Protein AF-A0A7Y5XQJ8-F1 (afdb_monomer_lite)

Structure (mmCIF, N/CA/C/O backbone):
data_AF-A0A7Y5XQJ8-F1
#
_entry.id   AF-A0A7Y5XQJ8-F1
#
loop_
_atom_site.group_PDB
_atom_site.id
_atom_site.type_symbol
_atom_site.label_atom_id
_atom_site.label_alt_id
_atom_site.label_comp_id
_atom_site.label_asym_id
_atom_site.label_entity_id
_atom_site.label_seq_id
_atom_site.pdbx_PDB_ins_code
_atom_site.Cartn_x
_atom_site.Cartn_y
_atom_site.Cartn_z
_atom_site.occupancy
_atom_site.B_iso_or_equiv
_atom_site.auth_seq_id
_atom_site.auth_comp_id
_atom_site.auth_asym_id
_atom_site.auth_atom_id
_atom_site.pdbx_PDB_model_num
ATOM 1 N N . LEU A 1 1 ? 20.869 4.161 -17.177 1.00 37.19 1 LEU A N 1
ATOM 2 C CA . LEU A 1 1 ? 19.963 5.040 -16.411 1.0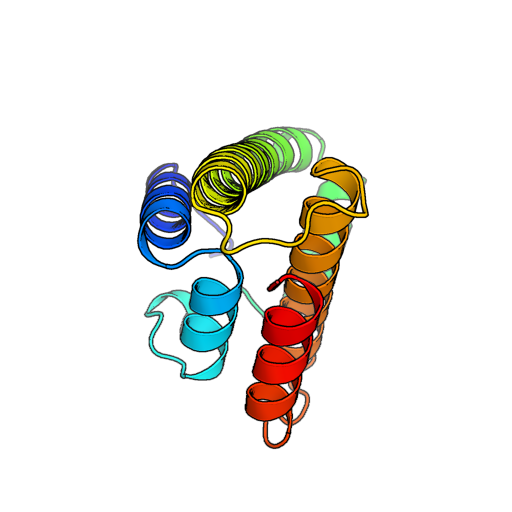0 37.19 1 LEU A CA 1
ATOM 3 C C . LEU A 1 1 ? 19.122 4.132 -15.519 1.00 37.19 1 LEU A C 1
ATOM 5 O O . LEU A 1 1 ? 18.233 3.470 -16.027 1.00 37.19 1 LEU A O 1
ATOM 9 N N . PHE A 1 2 ? 19.506 3.968 -14.255 1.00 37.91 2 PHE A N 1
ATOM 10 C CA . PHE A 1 2 ? 18.848 3.067 -13.306 1.00 37.91 2 PHE A CA 1
ATOM 11 C C . PHE A 1 2 ? 18.773 3.807 -11.970 1.00 37.91 2 PHE A C 1
ATOM 13 O O . PHE A 1 2 ? 19.791 3.949 -11.301 1.00 37.91 2 PHE A O 1
ATOM 20 N N . LEU A 1 3 ? 17.584 4.336 -11.668 1.00 41.69 3 LEU A N 1
ATOM 21 C CA . LEU A 1 3 ? 17.169 4.938 -10.399 1.00 41.69 3 LEU A CA 1
ATOM 22 C C . LEU A 1 3 ? 18.124 5.989 -9.807 1.00 41.69 3 LEU A C 1
ATOM 24 O O . LEU A 1 3 ? 18.903 5.712 -8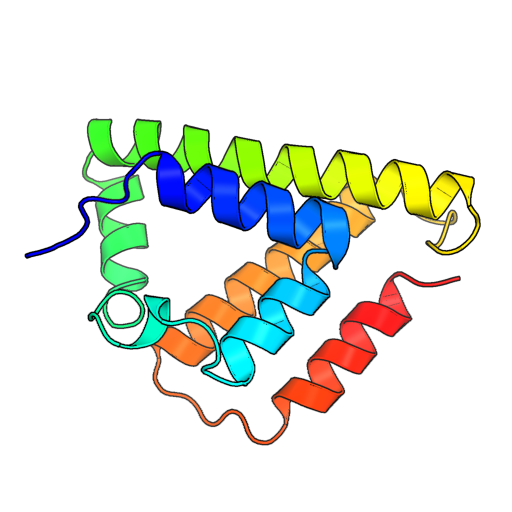.898 1.00 41.69 3 LEU A O 1
ATOM 28 N N . ALA A 1 4 ? 17.940 7.240 -10.226 1.00 38.81 4 ALA A N 1
ATOM 29 C CA . ALA A 1 4 ? 17.851 8.292 -9.223 1.00 38.81 4 ALA A CA 1
ATOM 30 C C . ALA A 1 4 ? 16.415 8.232 -8.678 1.00 38.81 4 ALA A C 1
ATOM 32 O O . ALA A 1 4 ? 15.547 8.933 -9.178 1.00 38.81 4 ALA A O 1
ATOM 33 N N . VAL A 1 5 ? 16.147 7.322 -7.730 1.00 49.50 5 VAL A N 1
ATOM 34 C CA . VAL A 1 5 ? 15.005 7.521 -6.823 1.00 49.50 5 VAL A CA 1
ATOM 35 C C . VAL A 1 5 ? 15.398 8.739 -6.010 1.00 49.50 5 VAL A C 1
ATOM 37 O O . VAL A 1 5 ? 16.322 8.663 -5.197 1.00 49.50 5 VAL A O 1
ATOM 40 N N . THR A 1 6 ? 14.798 9.877 -6.313 1.00 50.00 6 THR A N 1
ATOM 41 C CA . THR A 1 6 ? 15.008 11.102 -5.549 1.00 50.00 6 THR A CA 1
ATOM 42 C C . THR A 1 6 ? 14.186 11.022 -4.260 1.00 50.00 6 THR A C 1
ATOM 44 O O . THR A 1 6 ? 13.228 10.253 -4.163 1.00 50.00 6 THR A O 1
ATOM 47 N N . GLU A 1 7 ? 14.564 11.785 -3.231 1.00 50.09 7 GLU A N 1
ATOM 48 C CA . GLU A 1 7 ? 13.748 11.912 -2.010 1.00 50.09 7 GLU A CA 1
ATOM 49 C C . GLU A 1 7 ? 12.305 12.361 -2.338 1.00 50.09 7 GLU A C 1
ATOM 51 O O . GLU A 1 7 ? 11.365 11.929 -1.667 1.00 50.09 7 GLU A O 1
ATOM 56 N N . ASP A 1 8 ? 12.119 13.082 -3.453 1.00 50.03 8 ASP A N 1
ATOM 57 C CA . ASP A 1 8 ? 10.820 13.514 -3.986 1.00 50.03 8 ASP A CA 1
ATOM 58 C C . ASP A 1 8 ? 9.831 12.358 -4.230 1.00 50.03 8 ASP A C 1
ATOM 60 O O . ASP A 1 8 ? 8.636 12.506 -3.951 1.00 50.03 8 ASP A O 1
ATOM 64 N N . ASP A 1 9 ? 10.303 11.186 -4.678 1.00 66.19 9 ASP A N 1
ATOM 65 C CA . ASP A 1 9 ? 9.437 10.024 -4.930 1.00 66.19 9 ASP A CA 1
ATOM 66 C C . ASP A 1 9 ? 8.867 9.447 -3.627 1.00 66.19 9 ASP A C 1
ATOM 68 O O . ASP A 1 9 ? 7.791 8.848 -3.617 1.00 66.19 9 ASP A O 1
ATOM 72 N N . ALA A 1 10 ? 9.613 9.532 -2.521 1.00 65.81 10 ALA A N 1
ATOM 73 C CA . ALA A 1 10 ? 9.173 8.999 -1.232 1.00 65.81 10 ALA A CA 1
ATOM 74 C C . ALA A 1 10 ? 8.141 9.928 -0.591 1.00 65.81 10 ALA A C 1
ATOM 76 O O . ALA A 1 10 ? 7.099 9.469 -0.124 1.00 65.81 10 ALA A O 1
ATOM 77 N N . GLU A 1 11 ? 8.388 11.236 -0.628 1.00 70.38 11 GLU A N 1
ATOM 78 C CA . GLU A 1 11 ? 7.434 12.223 -0.130 1.00 70.38 11 GLU A CA 1
ATOM 79 C C . GLU A 1 11 ? 6.123 12.215 -0.919 1.00 70.38 11 GLU A C 1
ATOM 81 O O . GLU A 1 11 ? 5.047 12.363 -0.336 1.00 70.38 11 GLU A O 1
ATOM 86 N N . HIS A 1 12 ? 6.190 12.029 -2.242 1.00 73.50 12 HIS A N 1
ATOM 87 C CA . HIS A 1 12 ? 4.994 11.898 -3.066 1.00 73.50 12 HIS A CA 1
ATOM 88 C C . HIS A 1 12 ? 4.155 10.689 -2.638 1.00 73.50 12 HIS A C 1
ATOM 90 O O . HIS A 1 12 ? 2.973 10.854 -2.338 1.00 73.50 12 HIS A O 1
ATOM 96 N N . MET A 1 13 ? 4.770 9.511 -2.498 1.00 71.00 13 MET A N 1
ATOM 97 C CA . MET A 1 13 ? 4.074 8.316 -2.010 1.00 71.00 13 MET A CA 1
ATOM 98 C C . MET A 1 13 ? 3.464 8.509 -0.622 1.00 71.00 13 MET A C 1
ATOM 100 O O . MET A 1 13 ? 2.315 8.133 -0.409 1.00 71.00 13 MET A O 1
ATOM 104 N N . VAL A 1 14 ? 4.186 9.133 0.312 1.00 80.06 14 VAL A N 1
ATOM 105 C CA . VAL A 1 14 ? 3.658 9.437 1.652 1.00 80.06 14 VAL A CA 1
ATOM 106 C C . VAL A 1 14 ? 2.413 10.323 1.566 1.00 80.06 14 VAL A C 1
ATOM 108 O O . VAL A 1 14 ? 1.419 10.044 2.238 1.00 80.06 14 VAL A O 1
ATOM 111 N N . ARG A 1 15 ? 2.415 11.352 0.706 1.00 82.25 15 ARG A N 1
ATOM 112 C CA . ARG A 1 15 ? 1.239 12.213 0.484 1.00 82.25 15 ARG A CA 1
ATOM 113 C C . ARG A 1 15 ? 0.052 11.432 -0.084 1.00 82.25 15 ARG A C 1
ATOM 115 O O . ARG A 1 15 ? -1.064 11.598 0.410 1.00 82.25 15 ARG A O 1
ATOM 122 N N . VAL A 1 16 ? 0.284 10.569 -1.074 1.00 80.44 16 VAL A N 1
ATOM 123 C CA . VAL A 1 16 ? -0.773 9.731 -1.668 1.00 80.44 16 VAL A CA 1
ATOM 124 C C . VAL A 1 16 ? -1.338 8.759 -0.629 1.00 80.44 16 VAL A C 1
ATOM 126 O O . VAL A 1 16 ? -2.556 8.671 -0.469 1.00 80.44 16 VAL A O 1
ATOM 129 N N . ILE A 1 17 ? -0.480 8.101 0.155 1.00 85.31 17 ILE A N 1
ATOM 130 C CA . ILE A 1 17 ? -0.903 7.209 1.243 1.00 85.31 17 ILE A CA 1
ATOM 131 C C . ILE A 1 17 ? -1.706 7.980 2.286 1.00 85.31 17 ILE A C 1
ATOM 133 O O . ILE A 1 17 ? -2.761 7.510 2.697 1.00 85.31 17 ILE A O 1
ATOM 137 N N . ALA A 1 18 ? -1.270 9.169 2.697 1.00 85.38 18 ALA A N 1
ATOM 138 C CA . ALA A 1 18 ? -2.000 9.963 3.679 1.00 85.38 18 ALA A CA 1
ATOM 139 C C . ALA A 1 18 ? -3.422 10.312 3.199 1.00 85.38 18 ALA A C 1
ATOM 141 O O . ALA A 1 18 ? -4.374 10.212 3.986 1.00 85.38 18 ALA A O 1
ATOM 142 N N . ALA A 1 19 ? -3.568 10.662 1.916 1.00 84.56 19 ALA A N 1
ATOM 143 C CA . ALA A 1 19 ? -4.834 11.049 1.299 1.00 84.56 19 ALA A CA 1
ATOM 144 C C . ALA A 1 19 ? -5.757 9.850 1.004 1.00 84.56 19 ALA A C 1
ATOM 146 O O . ALA A 1 19 ? -6.889 9.805 1.492 1.00 84.56 19 ALA A O 1
ATOM 147 N N . GLY A 1 20 ? -5.275 8.873 0.231 1.00 82.44 20 GLY A N 1
ATOM 148 C CA . GLY A 1 20 ? -6.068 7.756 -0.297 1.00 82.44 20 GLY A CA 1
ATOM 149 C C . GLY A 1 20 ? -5.830 6.417 0.403 1.00 82.44 20 GLY A C 1
ATOM 150 O O . GLY A 1 20 ? -6.719 5.569 0.450 1.00 82.44 20 GLY A O 1
ATOM 151 N N . GLY A 1 21 ? -4.677 6.240 1.042 1.00 89.44 21 GLY A N 1
ATOM 152 C CA . GLY A 1 21 ? -4.248 4.970 1.627 1.00 89.44 21 GLY A CA 1
ATOM 153 C C . GLY A 1 21 ? -3.567 4.048 0.626 1.00 89.44 21 GLY A C 1
ATOM 154 O O . GLY A 1 21 ? -3.589 4.273 -0.580 1.00 89.44 21 GLY A O 1
ATOM 155 N N . LEU A 1 22 ? -2.956 2.984 1.145 1.00 89.56 22 LEU A N 1
ATOM 156 C CA . LEU A 1 22 ? -2.128 2.088 0.340 1.00 89.56 22 LEU A CA 1
ATOM 157 C C . LEU A 1 22 ? -2.935 1.308 -0.719 1.00 89.56 22 LEU A C 1
ATOM 159 O O . LEU A 1 22 ? -2.400 0.986 -1.772 1.00 89.56 22 LEU A O 1
ATOM 163 N N . VAL A 1 23 ? -4.237 1.073 -0.503 1.00 92.69 23 VAL A N 1
ATOM 164 C CA . VAL A 1 23 ? -5.118 0.503 -1.542 1.00 92.69 23 VAL A CA 1
ATOM 165 C C . VAL A 1 23 ? -5.330 1.469 -2.708 1.00 92.69 23 VAL A C 1
ATOM 167 O O . VAL A 1 23 ? -5.338 1.029 -3.853 1.00 92.69 23 VAL A O 1
ATOM 170 N N . GLN A 1 24 ? -5.437 2.776 -2.455 1.00 89.38 24 GLN A N 1
ATOM 171 C CA . GLN A 1 24 ? -5.539 3.754 -3.541 1.00 89.38 24 GLN A CA 1
ATOM 172 C C . GLN A 1 24 ? -4.252 3.792 -4.368 1.00 89.38 24 GLN A C 1
ATOM 174 O O . GLN A 1 24 ? -4.332 3.737 -5.586 1.00 89.38 24 GLN A O 1
ATOM 179 N N . VAL A 1 25 ? -3.082 3.760 -3.716 1.00 85.62 25 VAL A N 1
ATOM 180 C CA . VAL A 1 25 ? -1.783 3.631 -4.409 1.00 85.62 25 VAL A CA 1
ATOM 181 C C . VAL A 1 25 ? -1.785 2.414 -5.338 1.00 85.62 25 VAL A C 1
ATOM 183 O O . VAL A 1 25 ? -1.387 2.504 -6.493 1.00 85.62 25 VAL A O 1
ATOM 186 N N . MET A 1 26 ? -2.289 1.271 -4.865 1.00 88.94 26 MET A N 1
ATOM 187 C CA . MET A 1 26 ? -2.412 0.065 -5.686 1.00 88.94 26 MET A CA 1
ATOM 188 C C . MET A 1 26 ? -3.331 0.255 -6.909 1.00 88.94 26 MET A C 1
ATOM 190 O O . MET A 1 26 ? -3.014 -0.251 -7.984 1.00 88.94 26 MET A O 1
ATOM 194 N N . ARG A 1 27 ? -4.442 0.994 -6.781 1.00 90.50 27 ARG A N 1
ATOM 195 C CA . ARG A 1 27 ? -5.333 1.322 -7.914 1.00 90.50 27 ARG A CA 1
ATOM 196 C C . ARG A 1 27 ? -4.684 2.298 -8.898 1.00 90.50 27 ARG A C 1
ATOM 198 O O . ARG A 1 27 ? -4.816 2.138 -10.112 1.00 90.50 27 ARG A O 1
ATOM 205 N N . ASP A 1 28 ? -3.946 3.278 -8.391 1.00 83.81 28 ASP A N 1
ATOM 206 C CA . ASP A 1 28 ? -3.231 4.257 -9.214 1.00 83.81 28 ASP A CA 1
ATOM 207 C C . ASP A 1 28 ? -2.140 3.569 -10.053 1.00 83.81 28 ASP A C 1
ATOM 209 O O . ASP A 1 28 ? -2.030 3.832 -11.253 1.00 83.81 28 ASP A O 1
ATOM 213 N N . LEU A 1 29 ? -1.438 2.593 -9.461 1.00 80.19 29 LEU A N 1
ATOM 214 C CA . LEU A 1 29 ? -0.518 1.699 -10.171 1.00 80.19 29 LEU A CA 1
ATOM 215 C C . LEU A 1 29 ? -1.237 0.883 -11.258 1.00 80.19 29 LEU A C 1
ATOM 217 O O . LEU A 1 29 ? -0.807 0.879 -12.405 1.00 80.19 29 LEU A O 1
ATOM 221 N N . LEU A 1 30 ? -2.363 0.230 -10.940 1.00 84.06 30 LEU A N 1
ATOM 222 C CA . LEU A 1 30 ? -3.112 -0.577 -11.919 1.00 84.06 30 LEU A CA 1
ATOM 223 C C . LEU A 1 30 ? -3.632 0.219 -13.117 1.00 84.06 30 LEU A C 1
ATOM 225 O O . LEU A 1 30 ? -3.707 -0.308 -14.228 1.00 84.06 30 LEU A O 1
ATOM 229 N N . SER A 1 31 ? -4.041 1.463 -12.884 1.00 81.62 31 SER A N 1
ATOM 230 C CA . SER A 1 31 ? -4.627 2.320 -13.915 1.00 81.62 31 SER A CA 1
ATOM 231 C C . SER A 1 31 ? -3.587 2.947 -14.850 1.00 81.62 31 SER A C 1
ATOM 233 O O . SER A 1 31 ? -3.969 3.589 -15.829 1.00 81.62 31 SER A O 1
ATOM 235 N N . GLY A 1 32 ? -2.286 2.763 -14.582 1.00 66.56 32 GLY A N 1
ATOM 236 C CA . GLY A 1 32 ? -1.201 3.382 -15.347 1.00 66.56 32 GLY A CA 1
ATOM 237 C C . GLY A 1 32 ? -1.201 4.913 -15.262 1.00 66.56 32 GLY A C 1
ATOM 238 O O . GLY A 1 32 ? -0.621 5.582 -16.120 1.00 66.56 32 GLY A O 1
ATOM 239 N N . ASN A 1 33 ? -1.888 5.471 -14.257 1.00 56.09 33 ASN A N 1
ATOM 240 C CA . ASN A 1 33 ? -2.017 6.911 -14.031 1.00 56.09 33 ASN A CA 1
ATOM 241 C C . ASN A 1 33 ? -0.779 7.513 -13.353 1.00 56.09 33 ASN A C 1
ATOM 243 O O . ASN A 1 33 ? -0.640 8.735 -13.311 1.00 56.09 33 ASN A O 1
ATOM 247 N N . GLU A 1 34 ? 0.146 6.685 -12.867 1.00 51.12 34 GLU A N 1
ATOM 248 C CA . GLU A 1 34 ? 1.466 7.151 -12.467 1.00 51.12 34 GLU A CA 1
ATOM 249 C C . GLU A 1 34 ? 2.385 7.313 -13.690 1.00 51.12 34 GLU A C 1
ATOM 251 O O . GLU A 1 34 ? 2.748 6.347 -14.366 1.00 51.12 34 GLU A O 1
ATOM 256 N N . GLU A 1 35 ? 2.864 8.541 -13.927 1.00 45.44 35 GLU A N 1
ATOM 257 C CA . GLU A 1 35 ? 3.986 8.820 -14.842 1.00 45.44 35 GLU A CA 1
ATOM 258 C C . GLU A 1 35 ? 5.238 7.971 -14.518 1.00 45.44 35 GLU A C 1
ATOM 260 O O . GLU A 1 35 ? 6.065 7.724 -15.401 1.00 45.44 35 GLU A O 1
ATOM 265 N N . THR A 1 36 ? 5.329 7.439 -13.292 1.00 47.66 36 THR A N 1
ATOM 266 C CA . THR A 1 36 ? 6.337 6.490 -12.802 1.00 47.66 36 THR A CA 1
ATOM 267 C C . THR A 1 36 ? 6.442 5.214 -13.653 1.00 47.66 36 THR A C 1
ATOM 269 O O . THR A 1 36 ? 7.540 4.682 -13.832 1.00 47.66 36 THR A O 1
ATOM 272 N N . GLU A 1 37 ? 5.347 4.710 -14.240 1.00 46.78 37 GLU A N 1
ATOM 273 C CA . GLU A 1 37 ? 5.350 3.423 -14.959 1.00 46.78 37 GLU A CA 1
ATOM 274 C C . GLU A 1 37 ? 6.056 3.443 -16.325 1.00 46.78 37 GLU A C 1
ATOM 276 O O . GLU A 1 37 ? 6.442 2.387 -16.833 1.00 46.78 37 GLU A O 1
ATOM 281 N N . LYS A 1 38 ? 6.327 4.610 -16.923 1.00 45.41 38 LYS A N 1
ATOM 282 C CA . LYS A 1 38 ? 6.923 4.654 -18.275 1.00 45.41 38 LYS A CA 1
ATOM 283 C C . LYS A 1 38 ? 8.445 4.487 -18.327 1.00 45.41 38 LYS A C 1
ATOM 285 O O . LYS A 1 38 ? 8.986 4.337 -19.421 1.00 45.41 38 LYS A O 1
ATOM 290 N N . ALA A 1 39 ? 9.155 4.445 -17.198 1.00 42.12 39 ALA A N 1
ATOM 291 C CA . ALA A 1 39 ? 10.621 4.403 -17.192 1.00 42.12 39 ALA A CA 1
ATOM 292 C C . ALA A 1 39 ? 11.201 3.176 -16.462 1.00 42.12 39 ALA A C 1
ATOM 294 O O . ALA A 1 39 ? 11.877 3.302 -15.449 1.00 42.12 39 ALA A O 1
ATOM 295 N N . GLY A 1 40 ? 10.980 1.966 -16.985 1.00 47.94 40 GLY A N 1
ATOM 296 C CA . GLY A 1 40 ? 11.877 0.815 -16.761 1.00 47.94 40 GLY A CA 1
ATOM 297 C C . GLY A 1 40 ? 12.029 0.263 -15.331 1.00 47.94 40 GLY A C 1
ATOM 298 O O . GLY A 1 40 ? 12.838 -0.640 -15.140 1.00 47.94 40 GLY A O 1
ATOM 299 N N . TRP A 1 41 ? 11.278 0.757 -14.341 1.00 53.62 41 TRP A N 1
ATOM 300 C CA . TRP A 1 41 ? 11.444 0.408 -12.922 1.00 53.62 41 TRP A CA 1
ATOM 301 C C . TRP A 1 41 ? 10.822 -0.953 -12.551 1.00 53.62 41 TRP A C 1
ATOM 303 O O . TRP A 1 41 ? 11.449 -1.750 -11.846 1.00 53.62 41 TRP A O 1
ATOM 313 N N . LEU A 1 42 ? 9.641 -1.263 -13.103 1.00 50.72 42 LEU A N 1
ATOM 314 C CA . LEU A 1 42 ? 8.920 -2.529 -12.903 1.00 50.72 42 LEU A CA 1
ATOM 315 C C . LEU A 1 42 ? 9.686 -3.735 -13.457 1.00 50.72 42 LEU A C 1
ATOM 317 O O . LEU A 1 42 ? 9.777 -4.758 -12.787 1.00 50.72 42 LEU A O 1
ATOM 321 N N . GLY A 1 43 ? 10.357 -3.590 -14.605 1.00 49.56 43 GLY A N 1
ATOM 322 C CA . GLY A 1 43 ? 11.183 -4.645 -15.215 1.00 49.56 43 GLY A CA 1
ATOM 323 C C . GLY A 1 43 ? 12.376 -5.107 -14.366 1.00 49.56 43 GLY A C 1
ATOM 324 O O . GLY A 1 43 ? 13.093 -6.031 -14.742 1.00 49.56 43 GLY A O 1
ATOM 325 N N . THR A 1 44 ? 12.594 -4.497 -13.203 1.00 61.44 44 THR A N 1
ATOM 326 C CA . THR A 1 44 ? 13.749 -4.750 -12.350 1.00 61.44 44 THR A CA 1
ATOM 327 C C . THR A 1 44 ? 13.393 -4.821 -10.868 1.00 61.44 44 THR A C 1
ATOM 329 O O . THR A 1 44 ? 14.258 -4.629 -10.028 1.00 61.44 44 THR A O 1
ATOM 332 N N . GLN A 1 45 ? 12.166 -5.190 -10.490 1.00 62.81 45 GLN A N 1
ATOM 333 C CA . GLN A 1 45 ? 11.884 -5.562 -9.089 1.00 62.81 45 GLN A CA 1
ATOM 334 C C . GLN A 1 45 ? 12.777 -6.724 -8.609 1.00 62.81 45 GLN A C 1
ATOM 336 O O . GLN A 1 45 ? 13.255 -6.730 -7.477 1.00 62.81 45 GLN A O 1
ATOM 341 N N . LEU A 1 46 ? 13.121 -7.661 -9.501 1.00 66.12 46 LEU A N 1
ATOM 342 C CA . LEU A 1 46 ? 14.127 -8.698 -9.228 1.00 66.12 46 LEU A CA 1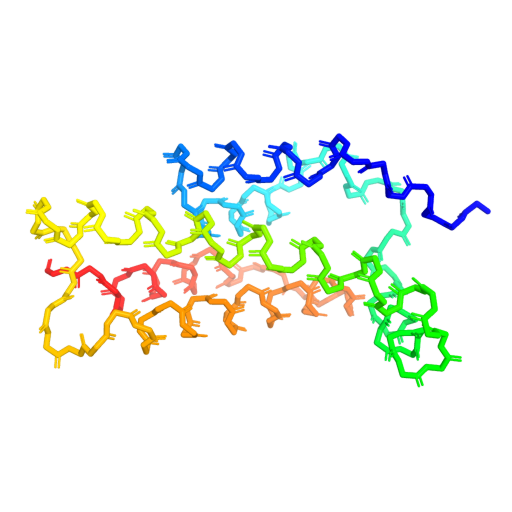
ATOM 343 C C . LEU A 1 46 ? 15.539 -8.125 -9.046 1.00 66.12 46 LEU A C 1
ATOM 345 O O . LEU A 1 46 ? 16.322 -8.647 -8.256 1.00 66.12 46 LEU A O 1
ATOM 349 N N . GLU A 1 47 ? 15.864 -7.043 -9.750 1.00 73.94 47 GLU A N 1
ATOM 350 C CA . GLU A 1 47 ? 17.130 -6.326 -9.597 1.00 73.94 47 GLU A CA 1
ATOM 351 C C . GLU A 1 47 ? 17.148 -5.506 -8.305 1.00 73.94 47 GLU A C 1
ATOM 353 O O . GLU A 1 47 ? 18.166 -5.485 -7.630 1.00 73.94 47 GLU A O 1
ATOM 358 N N . VAL A 1 48 ? 16.030 -4.898 -7.899 1.00 74.88 48 VAL A N 1
ATOM 359 C CA . VAL A 1 48 ? 15.874 -4.266 -6.582 1.00 74.88 48 VAL A CA 1
ATOM 360 C C . VAL A 1 48 ? 16.063 -5.320 -5.496 1.00 74.88 48 VAL A C 1
ATOM 362 O O . VAL A 1 48 ? 16.922 -5.154 -4.638 1.00 74.88 48 VAL A O 1
ATOM 365 N N . ALA A 1 49 ? 15.369 -6.459 -5.576 1.00 76.00 49 ALA A N 1
ATOM 366 C CA . ALA A 1 49 ? 15.534 -7.568 -4.635 1.00 76.00 49 ALA A CA 1
ATOM 367 C C . ALA A 1 49 ? 16.962 -8.149 -4.637 1.00 76.00 49 ALA A C 1
ATOM 369 O O . ALA A 1 49 ? 17.457 -8.628 -3.611 1.00 76.00 49 ALA A O 1
ATOM 370 N N . ARG A 1 50 ? 17.654 -8.120 -5.783 1.00 81.81 50 ARG A N 1
ATOM 371 C CA . ARG A 1 50 ? 19.080 -8.450 -5.872 1.00 81.81 50 ARG A CA 1
ATOM 372 C C . ARG A 1 50 ? 19.914 -7.406 -5.134 1.00 81.81 50 ARG A C 1
ATOM 374 O O . ARG A 1 50 ? 20.625 -7.777 -4.210 1.00 81.81 50 ARG A O 1
ATOM 381 N N . ARG A 1 51 ? 19.787 -6.124 -5.478 1.00 81.62 51 ARG A N 1
ATOM 382 C CA . ARG A 1 51 ? 20.569 -5.018 -4.909 1.00 81.62 51 ARG A CA 1
ATOM 383 C C . ARG A 1 51 ? 20.333 -4.828 -3.419 1.00 81.62 51 ARG A C 1
ATOM 385 O O . ARG A 1 51 ? 21.301 -4.639 -2.705 1.00 81.62 51 ARG A O 1
ATOM 392 N N . VAL A 1 52 ? 19.111 -4.989 -2.918 1.00 82.50 52 VAL A N 1
ATOM 393 C CA . VAL A 1 52 ? 18.842 -4.997 -1.468 1.00 82.50 52 VAL A CA 1
ATOM 394 C C . VAL A 1 52 ? 19.690 -6.058 -0.751 1.00 82.50 52 VAL A C 1
ATOM 396 O O . VAL A 1 52 ? 20.123 -5.835 0.374 1.00 82.50 52 VAL A O 1
ATOM 399 N N . ARG A 1 53 ? 19.982 -7.197 -1.395 1.00 86.00 53 ARG A N 1
ATOM 400 C CA . ARG A 1 53 ? 20.837 -8.253 -0.824 1.00 86.00 53 ARG A CA 1
ATOM 401 C C . ARG A 1 53 ? 22.328 -8.069 -1.109 1.00 86.00 53 ARG A C 1
ATOM 403 O O . ARG A 1 53 ? 23.142 -8.569 -0.340 1.00 86.00 53 ARG A O 1
ATOM 410 N N . THR A 1 54 ? 22.694 -7.428 -2.218 1.00 88.06 54 THR A N 1
ATOM 411 C CA . THR A 1 54 ? 24.081 -7.403 -2.722 1.00 88.06 54 THR A CA 1
ATOM 412 C C . THR A 1 54 ? 24.759 -6.032 -2.666 1.00 88.06 54 THR A C 1
ATOM 414 O O . THR A 1 54 ? 25.960 -5.950 -2.896 1.00 88.06 54 THR A O 1
ATOM 417 N N . ASP A 1 55 ? 24.020 -4.961 -2.391 1.00 86.19 55 ASP A N 1
ATOM 418 C CA . ASP A 1 55 ? 24.468 -3.565 -2.390 1.00 86.19 55 ASP A CA 1
ATOM 419 C C . ASP A 1 55 ? 23.962 -2.885 -1.106 1.00 86.19 55 ASP A C 1
ATOM 421 O O . ASP A 1 55 ? 22.796 -2.507 -0.988 1.00 86.19 55 ASP A O 1
ATOM 425 N N . ARG A 1 56 ? 24.851 -2.767 -0.111 1.00 89.12 56 ARG A N 1
ATOM 426 C CA . ARG A 1 56 ? 24.511 -2.256 1.228 1.00 89.12 56 ARG A CA 1
ATOM 427 C C . ARG A 1 56 ? 24.021 -0.810 1.204 1.00 89.12 56 ARG A C 1
ATOM 429 O O . ARG A 1 56 ? 23.066 -0.483 1.896 1.00 89.12 56 ARG A O 1
ATOM 436 N N . GLU A 1 57 ? 24.647 0.039 0.397 1.00 83.44 57 GLU A N 1
ATOM 437 C CA . GLU A 1 57 ? 24.284 1.455 0.303 1.00 83.44 57 GLU A CA 1
ATOM 438 C C . GLU A 1 57 ? 22.893 1.617 -0.329 1.00 83.44 57 GLU A C 1
ATOM 440 O O . GLU A 1 57 ? 22.074 2.432 0.101 1.00 83.44 57 GLU A O 1
ATOM 445 N N . PHE A 1 58 ? 22.587 0.788 -1.332 1.00 81.25 58 PHE A N 1
ATOM 446 C CA . PHE A 1 58 ? 21.242 0.703 -1.887 1.00 81.25 58 PHE A CA 1
ATOM 447 C C . PHE A 1 58 ? 20.231 0.170 -0.869 1.00 81.25 58 PHE A C 1
ATOM 449 O O . PHE A 1 58 ? 19.143 0.731 -0.762 1.00 81.25 58 PHE A O 1
ATOM 456 N N . ALA A 1 59 ? 20.583 -0.867 -0.106 1.00 80.19 59 ALA A N 1
ATOM 457 C CA . ALA A 1 59 ? 19.719 -1.429 0.926 1.00 80.19 59 ALA A CA 1
ATOM 458 C C . ALA A 1 59 ? 19.363 -0.401 2.014 1.00 80.19 59 ALA A C 1
ATOM 460 O O . ALA A 1 59 ? 18.201 -0.306 2.396 1.00 80.19 59 ALA A O 1
ATOM 461 N N . GLU A 1 60 ? 20.324 0.411 2.463 1.00 83.00 60 GLU A N 1
ATOM 462 C CA . GLU A 1 60 ? 20.101 1.474 3.454 1.00 83.00 60 GLU A CA 1
ATOM 463 C C . GLU A 1 60 ? 19.124 2.545 2.935 1.00 83.00 60 GLU A C 1
ATOM 465 O O . GLU A 1 60 ? 18.151 2.888 3.613 1.00 83.00 60 GLU A O 1
ATOM 470 N N . ARG A 1 61 ? 19.309 3.025 1.696 1.00 78.69 61 ARG A N 1
ATOM 471 C CA . ARG A 1 61 ? 18.357 3.962 1.067 1.00 78.69 61 ARG A CA 1
ATOM 472 C C . ARG A 1 61 ? 16.971 3.348 0.882 1.00 78.69 61 ARG A C 1
ATOM 474 O O . ARG A 1 61 ? 15.961 4.005 1.131 1.00 78.69 61 ARG A O 1
ATOM 481 N N . TRP A 1 62 ? 16.922 2.090 0.448 1.00 79.12 62 TRP A N 1
ATOM 482 C CA . TRP A 1 62 ? 15.675 1.356 0.248 1.00 79.12 62 TRP A CA 1
ATOM 483 C C . TRP A 1 62 ? 14.914 1.152 1.563 1.00 79.12 62 TRP A C 1
ATOM 485 O O . TRP A 1 62 ? 13.692 1.310 1.602 1.00 79.12 62 TRP A O 1
ATOM 495 N N . ALA A 1 63 ? 15.630 0.867 2.653 1.00 81.62 63 ALA A N 1
ATOM 496 C CA . ALA A 1 63 ? 15.061 0.749 3.988 1.00 81.62 63 ALA A CA 1
ATOM 497 C C . ALA A 1 63 ? 14.453 2.076 4.462 1.00 81.62 63 ALA A C 1
ATOM 499 O O . ALA A 1 63 ? 13.304 2.076 4.894 1.00 81.62 63 ALA A O 1
ATOM 500 N N . LYS A 1 64 ? 15.154 3.211 4.291 1.00 80.00 64 LYS A N 1
ATOM 501 C CA . LYS A 1 64 ? 14.630 4.550 4.638 1.00 80.00 64 LYS A CA 1
ATOM 502 C C . LYS A 1 64 ? 13.309 4.853 3.914 1.00 80.00 64 LYS A C 1
ATOM 504 O O . LYS A 1 64 ? 12.358 5.326 4.529 1.00 80.00 64 LYS A O 1
ATOM 509 N N . ARG A 1 65 ? 13.222 4.538 2.616 1.00 77.12 65 ARG A N 1
ATOM 510 C CA . ARG A 1 65 ? 11.984 4.689 1.828 1.00 77.12 65 ARG A CA 1
ATOM 511 C C . ARG A 1 65 ? 10.866 3.774 2.329 1.00 77.12 65 ARG A C 1
ATOM 513 O O . ARG A 1 65 ? 9.739 4.227 2.505 1.00 77.12 65 ARG A O 1
ATOM 520 N N . SER A 1 66 ? 11.177 2.495 2.535 1.00 78.69 66 SER A N 1
ATOM 521 C CA . SER A 1 66 ? 10.200 1.497 2.988 1.00 78.69 66 SER A CA 1
ATOM 522 C C . SER A 1 66 ? 9.638 1.862 4.363 1.00 78.69 66 SER A C 1
ATOM 524 O O . SER A 1 66 ? 8.441 1.731 4.591 1.00 78.69 66 SER A O 1
ATOM 526 N N . GLN A 1 67 ? 10.487 2.394 5.246 1.00 85.38 67 GLN A N 1
ATOM 527 C CA . GLN A 1 67 ? 10.090 2.895 6.555 1.00 85.38 67 GLN A CA 1
ATOM 528 C C . GLN A 1 67 ? 9.101 4.063 6.445 1.00 85.38 67 GLN A C 1
ATOM 530 O O . GLN A 1 67 ? 8.053 4.006 7.075 1.00 85.38 67 GLN A O 1
ATOM 535 N N . ALA A 1 68 ? 9.369 5.065 5.601 1.00 82.50 68 ALA A N 1
ATOM 536 C CA . ALA A 1 68 ? 8.463 6.205 5.427 1.00 82.50 68 ALA A CA 1
ATOM 537 C C . ALA A 1 68 ? 7.065 5.791 4.919 1.00 82.50 68 ALA A C 1
ATOM 539 O O . ALA A 1 68 ? 6.047 6.305 5.379 1.00 82.50 68 ALA A O 1
ATOM 540 N N . ILE A 1 69 ? 7.004 4.827 3.992 1.00 80.44 69 ILE A N 1
ATOM 541 C CA . ILE A 1 69 ? 5.742 4.241 3.502 1.00 80.44 69 ILE A CA 1
ATOM 542 C C . ILE A 1 69 ? 5.009 3.511 4.631 1.00 80.44 69 ILE A C 1
ATOM 544 O O . ILE A 1 69 ? 3.792 3.655 4.779 1.00 80.44 69 ILE A O 1
ATOM 548 N N . SER A 1 70 ? 5.751 2.731 5.417 1.00 87.62 70 SER A N 1
ATOM 549 C CA . SER A 1 70 ? 5.216 1.960 6.536 1.00 87.62 70 SER A CA 1
ATOM 550 C C . SER A 1 70 ? 4.622 2.889 7.599 1.00 87.62 70 SER A C 1
ATOM 552 O O . SER A 1 70 ? 3.451 2.748 7.938 1.00 87.62 70 SER A O 1
ATOM 554 N N . GLU A 1 71 ? 5.364 3.918 8.017 1.00 91.12 71 GLU A N 1
ATOM 555 C CA . GLU A 1 71 ? 4.922 4.932 8.984 1.00 91.12 71 GLU A CA 1
ATOM 556 C C . GLU A 1 71 ? 3.661 5.666 8.504 1.00 91.12 71 GLU A C 1
ATOM 558 O O . GLU A 1 71 ? 2.659 5.713 9.220 1.00 91.12 71 GLU A O 1
ATOM 563 N N . ALA A 1 72 ? 3.646 6.144 7.254 1.00 89.69 72 ALA A N 1
ATOM 564 C CA . ALA A 1 72 ? 2.474 6.805 6.674 1.00 89.69 72 ALA A CA 1
ATOM 565 C C . ALA A 1 72 ? 1.237 5.888 6.627 1.00 89.69 72 ALA A C 1
ATOM 567 O O . ALA A 1 72 ? 0.101 6.337 6.821 1.00 89.69 72 ALA A O 1
ATOM 568 N N . THR A 1 73 ? 1.453 4.592 6.384 1.00 91.88 73 THR A N 1
ATOM 569 C CA . THR A 1 73 ? 0.393 3.580 6.378 1.00 91.88 73 THR A CA 1
ATOM 570 C C . THR A 1 73 ? -0.144 3.351 7.789 1.00 91.88 73 THR A C 1
ATOM 572 O O . THR A 1 73 ? -1.362 3.402 7.980 1.00 91.88 73 THR A O 1
ATOM 575 N N .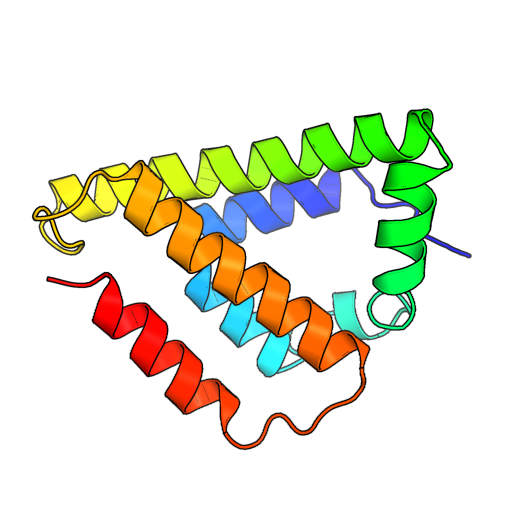 THR A 1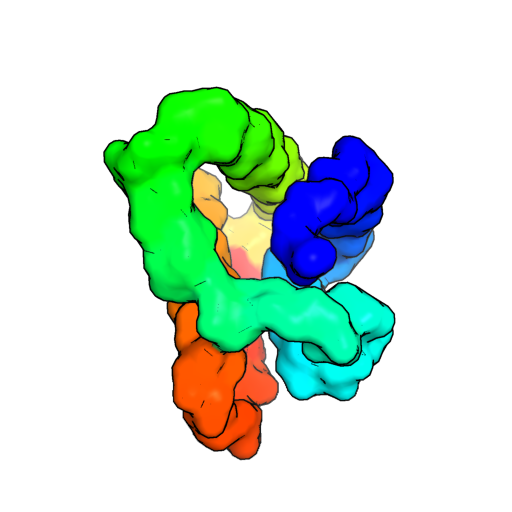 74 ? 0.730 3.170 8.786 1.00 94.19 74 THR A N 1
ATOM 576 C CA . THR A 1 74 ? 0.344 3.023 10.198 1.00 94.19 74 THR A CA 1
ATOM 577 C C . THR A 1 74 ? -0.472 4.220 10.673 1.00 94.19 74 THR A C 1
ATOM 579 O O . THR A 1 74 ? -1.572 4.048 11.197 1.00 94.19 74 THR A O 1
ATOM 582 N N . GLU A 1 75 ? 0.025 5.438 10.450 1.00 94.56 75 GLU A N 1
ATOM 583 C CA . GLU A 1 75 ? -0.636 6.665 10.896 1.00 94.56 75 GLU A CA 1
ATOM 584 C C . GLU A 1 75 ? -2.040 6.809 10.310 1.00 94.56 75 GLU A C 1
ATOM 586 O O . GLU A 1 75 ? -2.983 7.208 10.999 1.00 94.56 75 GLU A O 1
ATOM 591 N N . ARG A 1 76 ? -2.208 6.483 9.025 1.00 93.88 76 ARG A N 1
ATOM 592 C CA . ARG A 1 76 ? -3.524 6.527 8.392 1.00 93.88 76 ARG A CA 1
ATOM 593 C C . ARG A 1 76 ? -4.455 5.464 8.953 1.00 93.88 76 ARG A C 1
ATOM 595 O O . ARG A 1 76 ? -5.607 5.782 9.247 1.00 93.88 76 ARG A O 1
ATOM 602 N N . LEU A 1 77 ? -3.986 4.225 9.078 1.00 94.88 77 LEU A N 1
ATOM 603 C CA . LEU A 1 77 ? -4.802 3.136 9.604 1.00 94.88 77 LEU A CA 1
ATOM 604 C C . LEU A 1 77 ? -5.262 3.434 11.034 1.00 94.88 77 LEU A C 1
ATOM 606 O O . LEU A 1 77 ? -6.433 3.214 11.330 1.00 94.88 77 LEU A O 1
ATOM 610 N N . ALA A 1 78 ? -4.399 4.015 11.872 1.00 95.62 78 ALA A N 1
ATOM 611 C CA . ALA A 1 78 ? -4.755 4.457 13.219 1.00 95.62 78 ALA A CA 1
ATOM 612 C C . ALA A 1 78 ? -5.911 5.473 13.193 1.00 95.62 78 ALA A C 1
ATOM 614 O O . ALA A 1 78 ? -6.946 5.242 13.817 1.00 95.62 78 ALA A O 1
ATOM 615 N N . ARG A 1 79 ? -5.806 6.534 12.375 1.00 95.12 79 ARG A N 1
ATOM 616 C CA . ARG A 1 79 ? -6.890 7.525 12.207 1.00 95.12 79 ARG A CA 1
ATOM 617 C C . ARG A 1 79 ? -8.195 6.893 11.715 1.00 95.12 79 ARG A C 1
ATOM 619 O O . ARG A 1 79 ? -9.279 7.263 12.158 1.00 95.12 79 ARG A O 1
ATOM 626 N N . MET A 1 80 ? -8.113 5.946 10.781 1.00 94.38 80 MET A N 1
ATOM 627 C CA . MET A 1 80 ? -9.296 5.256 10.256 1.00 94.38 80 MET A CA 1
ATOM 628 C C . MET A 1 80 ? -9.919 4.296 11.277 1.00 94.38 80 MET A C 1
ATOM 630 O O . MET A 1 80 ? -11.137 4.113 11.276 1.00 94.38 80 MET A O 1
ATOM 634 N N . GLN A 1 81 ? -9.110 3.693 12.146 1.00 95.06 81 GLN A N 1
ATOM 635 C CA . GLN A 1 81 ? -9.581 2.847 13.237 1.00 95.06 81 GLN A CA 1
ATOM 636 C C . GLN A 1 81 ? -10.281 3.680 14.319 1.00 95.06 81 GLN A C 1
ATOM 638 O O . GLN A 1 81 ? -11.377 3.317 14.742 1.00 95.06 81 GLN A O 1
ATOM 643 N N . GLU A 1 82 ? -9.717 4.833 14.692 1.00 95.50 82 GLU A N 1
ATOM 644 C CA . GLU A 1 82 ? -10.355 5.811 15.591 1.00 95.50 82 GLU A CA 1
ATOM 645 C C . GLU A 1 82 ? -11.699 6.310 15.038 1.00 95.50 82 GLU A C 1
ATOM 647 O O . GLU A 1 82 ? -12.665 6.465 15.783 1.00 95.50 82 GLU A O 1
ATOM 652 N N . ALA A 1 83 ? -11.793 6.490 13.717 1.00 95.81 83 ALA A N 1
ATOM 653 C CA . ALA A 1 83 ? -13.032 6.841 13.023 1.00 95.81 83 ALA A CA 1
ATOM 654 C C . ALA A 1 83 ? -14.022 5.666 12.860 1.00 95.81 83 ALA A C 1
ATOM 656 O O . ALA A 1 83 ? -15.097 5.846 12.288 1.00 95.81 83 ALA A O 1
ATOM 657 N N . GLY A 1 84 ? -13.677 4.459 13.321 1.00 95.56 84 GLY A N 1
ATOM 658 C CA . GLY A 1 84 ? -14.531 3.271 13.245 1.00 95.56 84 GLY A CA 1
ATOM 659 C C . GLY A 1 84 ? -14.671 2.658 11.847 1.00 95.56 84 GLY A C 1
ATOM 660 O O . GLY A 1 84 ? -15.573 1.849 11.640 1.00 95.56 84 GLY A O 1
ATOM 661 N N . ILE A 1 85 ? -13.803 3.029 10.900 1.00 95.75 85 ILE A N 1
ATOM 662 C CA . ILE A 1 85 ? -13.827 2.557 9.504 1.00 95.75 85 ILE A CA 1
ATOM 663 C C . ILE A 1 85 ? -13.058 1.242 9.350 1.00 95.75 85 ILE A C 1
ATOM 665 O O . ILE A 1 85 ? -13.452 0.382 8.564 1.00 95.75 85 ILE A O 1
ATOM 669 N N . VAL A 1 86 ? -11.942 1.101 10.068 1.00 95.94 86 VAL A N 1
ATOM 670 C CA . VAL A 1 86 ? -11.086 -0.094 10.044 1.00 95.94 86 VAL A CA 1
ATOM 671 C C . VAL A 1 86 ? -11.493 -1.045 11.165 1.00 95.94 86 VAL A C 1
ATOM 673 O O . VAL A 1 86 ? -11.890 -0.620 12.253 1.00 95.94 86 VAL A O 1
ATOM 676 N N . ARG A 1 87 ? -11.388 -2.346 10.896 1.00 96.00 87 ARG A N 1
ATOM 677 C CA . ARG A 1 87 ? -11.658 -3.413 11.862 1.00 96.00 87 ARG A CA 1
ATOM 678 C C . ARG A 1 87 ? -10.803 -3.283 13.133 1.00 96.00 87 ARG A C 1
ATOM 680 O O . ARG A 1 87 ? -9.683 -2.774 13.113 1.00 96.00 87 ARG A O 1
ATOM 687 N N . THR A 1 88 ? -11.334 -3.761 14.255 1.00 96.31 88 THR A N 1
ATOM 688 C CA . THR A 1 88 ? -10.700 -3.652 15.587 1.00 96.31 88 THR A CA 1
ATOM 689 C C . THR A 1 88 ? -10.509 -5.001 16.276 1.00 96.31 88 THR A C 1
ATOM 691 O O . THR A 1 88 ? -10.115 -5.054 17.435 1.00 96.31 88 THR A O 1
ATOM 694 N N . ASP A 1 89 ? -10.840 -6.099 15.600 1.00 97.19 89 ASP A N 1
ATOM 695 C CA . ASP A 1 89 ? -10.706 -7.465 16.113 1.00 97.19 89 ASP A CA 1
ATOM 696 C C . ASP A 1 89 ? -9.285 -8.038 15.946 1.00 97.19 89 ASP A C 1
ATOM 698 O O . ASP A 1 89 ? -8.984 -9.104 16.477 1.00 97.19 89 ASP A O 1
ATOM 702 N N . LEU A 1 90 ? -8.403 -7.321 15.242 1.00 96.19 90 LEU A N 1
ATOM 703 C CA . LEU A 1 90 ? -6.989 -7.645 15.056 1.00 96.19 90 LEU A CA 1
ATOM 704 C C . LEU A 1 90 ? -6.103 -6.461 15.480 1.00 96.19 90 LEU A C 1
ATOM 706 O O . LEU A 1 90 ? -6.533 -5.312 15.339 1.00 96.19 90 LEU A O 1
ATOM 710 N N . PRO A 1 91 ? -4.858 -6.712 15.937 1.00 96.56 91 PRO A N 1
ATOM 711 C CA . PRO A 1 91 ? -3.869 -5.654 16.126 1.00 96.56 91 PRO A CA 1
ATOM 712 C C . PRO A 1 91 ? -3.653 -4.852 14.838 1.00 96.56 91 PRO A C 1
ATOM 714 O O . PRO A 1 91 ? -3.654 -5.418 13.738 1.00 96.56 91 PRO A O 1
ATOM 717 N N . LEU A 1 92 ? -3.447 -3.540 14.970 1.00 94.81 92 LEU A N 1
ATOM 718 C CA . LEU A 1 92 ? -3.301 -2.630 13.831 1.00 94.81 92 LEU A CA 1
ATOM 719 C C . LEU A 1 92 ? -2.123 -3.030 12.934 1.00 94.81 92 LEU A C 1
ATOM 721 O O . LEU A 1 92 ? -2.213 -2.953 11.711 1.00 94.81 92 LEU A O 1
ATOM 725 N N . GLU A 1 93 ? -1.053 -3.540 13.537 1.00 94.56 93 GLU A N 1
ATOM 726 C CA . GLU A 1 93 ? 0.166 -3.989 12.866 1.00 94.56 93 GLU A CA 1
ATOM 727 C C . GLU A 1 93 ? -0.099 -5.202 11.962 1.00 94.56 93 GLU A C 1
ATOM 729 O O . GLU A 1 93 ? 0.518 -5.346 10.907 1.00 94.56 93 GLU A O 1
ATOM 734 N N . VAL A 1 94 ? -1.050 -6.066 12.337 1.00 97.06 94 VAL A N 1
ATOM 735 C CA . VAL A 1 94 ? -1.461 -7.211 11.509 1.00 97.06 94 VAL A CA 1
ATOM 736 C C . VAL A 1 94 ? -2.211 -6.719 10.273 1.00 97.06 94 VAL A C 1
ATOM 738 O O . VAL A 1 94 ? -1.932 -7.173 9.163 1.00 97.06 94 VAL A O 1
ATOM 741 N N . VAL A 1 95 ? -3.126 -5.760 10.452 1.00 96.12 95 VAL A N 1
ATOM 742 C CA . VAL A 1 95 ? -3.866 -5.129 9.347 1.00 96.12 95 VAL A CA 1
ATOM 743 C C . VAL A 1 95 ? -2.905 -4.405 8.406 1.00 96.12 95 VAL A C 1
ATOM 745 O O . VAL A 1 95 ? -2.968 -4.595 7.193 1.00 96.12 95 VAL A O 1
ATOM 748 N N . GLN A 1 96 ? -1.971 -3.634 8.958 1.00 94.94 96 GLN A N 1
ATOM 749 C CA . GLN A 1 96 ? -0.923 -2.969 8.196 1.00 94.94 96 GLN A CA 1
ATOM 750 C C . GLN A 1 96 ? -0.114 -3.969 7.369 1.00 94.94 96 GLN A C 1
ATOM 752 O O . GLN A 1 96 ? -0.009 -3.819 6.151 1.00 94.94 96 GLN A O 1
ATOM 757 N N . ARG A 1 97 ? 0.425 -5.016 8.006 1.00 95.31 97 ARG A N 1
ATOM 758 C CA . ARG A 1 97 ? 1.290 -5.980 7.320 1.00 95.31 97 ARG A CA 1
ATOM 759 C C . ARG A 1 97 ? 0.557 -6.738 6.218 1.00 95.31 97 ARG A C 1
ATOM 761 O O . ARG A 1 97 ? 1.172 -7.061 5.200 1.00 95.31 97 ARG A O 1
ATOM 768 N N . PHE A 1 98 ? -0.737 -6.997 6.397 1.00 96.75 98 PHE A N 1
ATOM 769 C CA . PHE A 1 98 ? -1.593 -7.571 5.363 1.00 96.75 98 PHE A CA 1
ATOM 770 C C . PHE A 1 98 ? -1.667 -6.676 4.116 1.00 96.75 98 PHE A C 1
ATOM 772 O O . PHE A 1 98 ? -1.390 -7.156 3.016 1.00 96.75 98 PHE A O 1
ATOM 779 N N . ILE A 1 99 ? -1.968 -5.381 4.274 1.00 94.88 99 ILE A N 1
ATOM 780 C CA . ILE A 1 99 ? -2.078 -4.453 3.134 1.00 94.88 99 ILE A CA 1
ATOM 781 C C . ILE A 1 99 ? -0.707 -4.243 2.471 1.00 94.88 99 ILE A C 1
ATOM 783 O O . ILE A 1 99 ? -0.614 -4.251 1.246 1.00 94.88 99 ILE A O 1
ATOM 787 N N . GLU A 1 100 ? 0.369 -4.116 3.253 1.00 91.88 100 GLU A N 1
ATOM 788 C CA . GLU A 1 100 ? 1.726 -3.988 2.706 1.00 91.88 100 GLU A CA 1
ATOM 789 C C . GLU A 1 100 ? 2.131 -5.235 1.899 1.00 91.88 100 GLU A C 1
ATOM 791 O O . GLU A 1 100 ? 2.716 -5.117 0.828 1.00 91.88 100 GLU A O 1
ATOM 796 N N . LEU A 1 101 ? 1.792 -6.445 2.366 1.00 94.12 101 LEU A N 1
ATOM 797 C CA . LEU A 1 101 ? 2.081 -7.679 1.624 1.00 94.12 101 LEU A CA 1
ATOM 798 C C . LEU A 1 101 ? 1.289 -7.757 0.310 1.00 94.12 101 LEU A C 1
ATOM 800 O O . LEU A 1 101 ? 1.811 -8.241 -0.695 1.00 94.12 101 LEU A O 1
ATOM 804 N N . ALA A 1 102 ? 0.046 -7.271 0.304 1.00 94.31 102 ALA A N 1
ATOM 805 C CA . ALA A 1 102 ? -0.748 -7.171 -0.913 1.00 94.31 102 ALA A CA 1
ATOM 806 C C . ALA A 1 102 ? -0.124 -6.192 -1.922 1.00 94.31 102 ALA A C 1
ATOM 808 O O . ALA A 1 102 ? -0.012 -6.530 -3.100 1.00 94.31 102 ALA A O 1
ATOM 809 N N . HIS A 1 103 ? 0.354 -5.034 -1.455 1.00 88.88 103 HIS A N 1
ATOM 810 C CA . HIS A 1 103 ? 1.094 -4.075 -2.277 1.00 88.88 103 HIS A CA 1
ATOM 811 C C . HIS A 1 103 ? 2.361 -4.700 -2.878 1.00 88.88 103 HIS A C 1
ATOM 813 O O . HIS A 1 103 ? 2.558 -4.639 -4.092 1.00 88.88 103 HIS A O 1
ATOM 819 N N . ASP A 1 104 ? 3.180 -5.370 -2.063 1.00 85.06 104 ASP A N 1
ATOM 820 C CA . ASP A 1 104 ? 4.400 -6.042 -2.528 1.00 85.06 104 ASP A CA 1
ATOM 821 C C . ASP A 1 104 ? 4.083 -7.109 -3.595 1.00 85.06 104 ASP A C 1
ATOM 823 O O . ASP A 1 104 ? 4.768 -7.219 -4.618 1.00 85.06 104 ASP A O 1
ATOM 827 N N . GLY A 1 105 ? 3.004 -7.873 -3.389 1.00 88.38 105 GLY A N 1
ATOM 828 C CA . GLY A 1 105 ? 2.509 -8.869 -4.337 1.00 88.38 105 GLY A CA 1
ATOM 829 C C . GLY A 1 105 ? 2.023 -8.263 -5.655 1.00 88.38 105 GLY A C 1
ATOM 830 O O . GLY A 1 105 ? 2.349 -8.790 -6.721 1.00 88.38 105 GLY A O 1
ATOM 831 N N . LEU A 1 106 ? 1.292 -7.146 -5.599 1.00 87.81 106 LEU A N 1
ATOM 832 C CA . LEU A 1 106 ? 0.827 -6.420 -6.781 1.00 87.81 106 LEU A CA 1
ATOM 833 C C . LEU A 1 106 ? 2.002 -5.887 -7.602 1.00 87.81 106 LEU A C 1
ATOM 835 O O . LEU A 1 106 ? 2.071 -6.124 -8.808 1.00 87.81 106 LEU A O 1
ATOM 839 N N . VAL A 1 107 ? 2.947 -5.211 -6.947 1.00 80.50 107 VAL A N 1
ATOM 840 C CA . VAL A 1 107 ? 4.143 -4.663 -7.595 1.00 80.50 107 VAL A CA 1
ATOM 841 C C . VAL A 1 107 ? 4.930 -5.771 -8.297 1.00 80.50 107 VAL A C 1
ATOM 843 O O . VAL A 1 107 ? 5.326 -5.618 -9.454 1.00 80.50 107 VAL A O 1
ATOM 846 N N . LEU A 1 108 ? 5.112 -6.923 -7.642 1.00 80.75 108 LEU A N 1
ATOM 847 C CA . LEU A 1 108 ? 5.762 -8.083 -8.250 1.00 80.75 108 LEU A CA 1
ATOM 848 C C . LEU A 1 108 ? 4.956 -8.642 -9.438 1.00 80.75 108 LEU A C 1
ATOM 850 O O . LEU A 1 108 ? 5.538 -9.007 -10.460 1.00 80.75 108 LEU A O 1
ATOM 854 N N . HIS A 1 109 ? 3.627 -8.712 -9.332 1.00 85.56 109 HIS A N 1
ATOM 855 C CA . HIS A 1 109 ? 2.749 -9.192 -10.404 1.00 85.56 109 HIS A CA 1
ATOM 856 C C . HIS A 1 109 ? 2.850 -8.327 -11.667 1.00 85.56 109 HIS A C 1
ATOM 858 O O . HIS A 1 109 ? 3.041 -8.872 -12.758 1.00 85.56 109 HIS A O 1
ATOM 864 N N . LEU A 1 110 ? 2.808 -7.001 -11.509 1.00 80.38 110 LEU A N 1
ATOM 865 C CA . LEU A 1 110 ? 2.99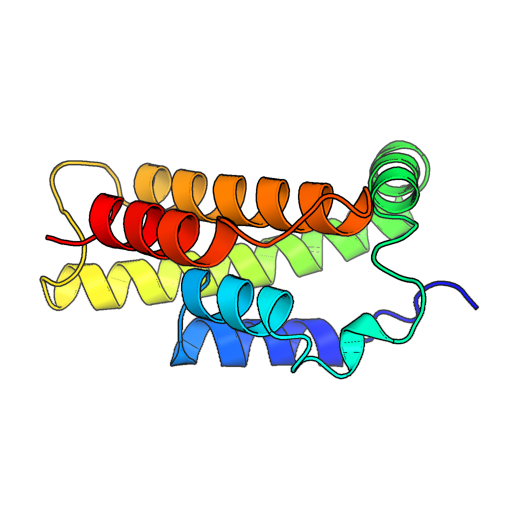7 -6.030 -12.592 1.00 80.38 110 LEU A CA 1
ATOM 866 C C . LEU A 1 110 ? 4.405 -6.121 -13.193 1.00 80.38 110 LEU A C 1
ATOM 868 O O . LEU A 1 110 ? 4.560 -6.168 -14.412 1.00 80.38 110 LEU A O 1
ATOM 872 N N . ALA A 1 111 ? 5.432 -6.250 -12.350 1.00 73.25 111 ALA A N 1
ATOM 873 C CA . ALA A 1 111 ? 6.823 -6.407 -12.775 1.00 73.25 111 ALA A CA 1
ATOM 874 C C . ALA A 1 111 ? 7.060 -7.640 -13.660 1.00 73.25 111 ALA A C 1
ATOM 876 O O . ALA A 1 111 ? 7.900 -7.619 -14.559 1.00 73.25 111 ALA A O 1
ATOM 877 N N . MET A 1 112 ? 6.312 -8.719 -13.424 1.00 76.06 112 MET A N 1
ATOM 878 C CA . MET A 1 112 ? 6.357 -9.933 -14.242 1.00 76.06 112 MET A CA 1
ATOM 879 C C . MET A 1 112 ? 5.549 -9.824 -15.546 1.00 76.06 112 MET A C 1
ATOM 881 O O . MET A 1 112 ? 5.468 -10.810 -16.279 1.00 76.06 112 MET A O 1
ATOM 885 N N . GLY A 1 113 ? 4.927 -8.673 -15.832 1.00 76.38 113 GLY A N 1
ATOM 886 C CA . GLY A 1 113 ? 4.091 -8.466 -17.016 1.00 76.38 113 GLY A CA 1
ATOM 887 C C . GLY A 1 113 ? 2.850 -9.360 -17.037 1.00 76.38 113 GLY A C 1
ATOM 888 O O . GLY A 1 113 ? 2.399 -9.766 -18.108 1.00 76.38 113 GLY A O 1
ATOM 889 N N . ARG A 1 114 ? 2.335 -9.745 -15.862 1.00 82.62 114 ARG A N 1
ATOM 890 C CA . ARG A 1 114 ? 1.168 -10.629 -15.769 1.00 82.62 114 ARG A CA 1
ATOM 891 C C . ARG A 1 114 ? -0.134 -9.862 -16.044 1.00 82.62 114 ARG A C 1
ATOM 893 O O . ARG A 1 114 ? -0.195 -8.662 -15.786 1.00 82.62 114 ARG A O 1
ATOM 900 N N . PRO A 1 115 ? -1.193 -10.544 -16.524 1.00 85.81 115 PRO A N 1
ATOM 901 C CA . PRO A 1 115 ? -2.477 -9.904 -16.812 1.00 85.81 115 PRO A CA 1
ATOM 902 C C . PRO A 1 115 ? -3.088 -9.228 -15.581 1.00 85.81 115 PRO A C 1
ATOM 904 O O . PRO A 1 115 ? -3.025 -9.775 -14.481 1.00 85.81 115 PRO A O 1
ATOM 907 N N . THR A 1 116 ? -3.718 -8.071 -15.776 1.00 88.06 116 THR A N 1
ATOM 908 C CA . THR A 1 116 ? -4.306 -7.254 -14.699 1.00 88.06 116 THR A CA 1
ATOM 909 C C . THR A 1 116 ? -5.836 -7.290 -14.654 1.00 88.06 116 THR A C 1
ATOM 911 O O . THR A 1 116 ? -6.430 -6.645 -13.796 1.00 88.06 116 THR A O 1
ATOM 914 N N . THR A 1 117 ? -6.480 -8.060 -15.542 1.00 86.62 117 THR A N 1
ATOM 915 C CA . THR A 1 117 ? -7.939 -8.062 -15.771 1.00 86.62 117 THR A CA 1
ATOM 916 C C . THR A 1 117 ? -8.775 -8.284 -14.507 1.00 86.62 117 THR A C 1
ATOM 918 O O . THR A 1 117 ? -9.838 -7.687 -14.385 1.00 86.62 117 THR A O 1
ATOM 921 N N . ASP A 1 118 ? -8.275 -9.070 -13.551 1.00 88.50 118 ASP A N 1
ATOM 922 C CA . ASP A 1 118 ? -9.005 -9.421 -12.324 1.00 88.50 118 ASP A CA 1
ATOM 923 C C . ASP A 1 118 ? -8.499 -8.680 -11.075 1.00 88.50 118 ASP A C 1
ATOM 925 O O . ASP A 1 118 ? -8.936 -8.969 -9.963 1.00 88.50 118 ASP A O 1
ATOM 929 N N . LEU A 1 119 ? -7.556 -7.740 -11.217 1.00 93.38 119 LEU A N 1
ATOM 930 C CA . LEU A 1 119 ? -6.894 -7.140 -10.055 1.00 93.38 119 LEU A CA 1
ATOM 931 C C . LEU A 1 119 ? -7.721 -6.050 -9.369 1.00 93.38 119 LEU A C 1
ATOM 933 O O . LEU A 1 119 ? -7.628 -5.925 -8.155 1.00 93.38 119 LEU A O 1
ATOM 937 N N . GLU A 1 120 ? -8.571 -5.322 -10.094 1.00 93.62 120 GLU A N 1
ATOM 938 C CA . GLU A 1 120 ? -9.521 -4.359 -9.502 1.00 93.62 120 GLU A CA 1
ATOM 939 C C . GLU A 1 120 ? -10.439 -5.035 -8.454 1.00 93.62 120 GLU A C 1
ATOM 941 O O . GLU A 1 120 ? -10.389 -4.646 -7.284 1.00 93.62 120 GLU A O 1
ATOM 946 N N . PRO A 1 121 ? -11.164 -6.128 -8.782 1.00 96.12 121 PRO A N 1
ATOM 947 C CA . PRO A 1 121 ? -11.931 -6.885 -7.785 1.00 96.12 121 PRO A CA 1
ATOM 948 C C . PRO A 1 121 ? -11.094 -7.459 -6.631 1.00 96.12 121 PRO A C 1
ATOM 950 O O . PRO A 1 121 ? -11.588 -7.620 -5.514 1.00 96.12 121 PRO A O 1
ATOM 953 N N . VAL A 1 122 ? -9.821 -7.791 -6.871 1.00 96.75 122 VAL A N 1
ATOM 954 C CA . VAL A 1 122 ? -8.911 -8.246 -5.807 1.00 96.75 122 VAL A CA 1
ATOM 955 C C . VAL A 1 122 ? -8.595 -7.106 -4.836 1.00 96.75 122 VAL A C 1
ATOM 957 O O . VAL A 1 122 ? -8.571 -7.335 -3.625 1.00 96.75 122 VAL A O 1
ATOM 960 N N . LEU A 1 123 ? -8.400 -5.880 -5.330 1.00 95.94 123 LEU A N 1
ATOM 961 C CA . LEU A 1 123 ? -8.216 -4.704 -4.477 1.00 95.94 123 LEU A CA 1
ATOM 962 C C . LEU A 1 123 ? -9.475 -4.389 -3.663 1.00 95.94 123 LEU A C 1
ATOM 964 O O . LEU A 1 123 ? -9.352 -4.067 -2.480 1.00 95.94 123 LEU A O 1
ATOM 968 N N . ASP A 1 124 ? -10.669 -4.575 -4.234 1.00 96.69 124 ASP A N 1
ATOM 969 C CA . ASP A 1 124 ? -11.932 -4.465 -3.489 1.00 96.69 124 ASP A CA 1
ATOM 970 C C . ASP A 1 124 ? -11.997 -5.473 -2.333 1.00 96.69 124 ASP A C 1
ATOM 972 O O . ASP A 1 124 ? -12.385 -5.123 -1.217 1.00 96.69 124 ASP A O 1
ATOM 976 N N . LEU A 1 125 ? -11.569 -6.719 -2.569 1.00 97.56 125 LEU A N 1
ATOM 977 C CA . LEU A 1 125 ? -11.516 -7.752 -1.534 1.00 97.56 125 LEU A CA 1
ATOM 978 C C . LEU A 1 125 ? -10.520 -7.402 -0.419 1.00 97.56 125 LEU A C 1
ATOM 980 O O . LEU A 1 125 ? -10.830 -7.581 0.760 1.00 97.56 125 LEU A O 1
ATOM 984 N N . ILE A 1 126 ? -9.335 -6.899 -0.772 1.00 96.94 126 ILE A N 1
ATOM 985 C CA . ILE A 1 126 ? -8.326 -6.448 0.199 1.00 96.94 126 ILE A CA 1
ATOM 986 C C . ILE A 1 126 ? -8.884 -5.308 1.054 1.00 96.94 126 ILE A C 1
ATOM 988 O O . ILE A 1 126 ? -8.728 -5.316 2.275 1.00 96.94 126 ILE A O 1
ATOM 992 N N . GLU A 1 127 ? -9.565 -4.348 0.432 1.00 95.62 127 GLU A N 1
ATOM 993 C CA . GLU A 1 127 ? -10.179 -3.225 1.130 1.00 95.62 127 GLU A CA 1
ATOM 994 C C . GLU A 1 127 ? -11.314 -3.677 2.060 1.00 95.62 127 GLU A C 1
ATOM 996 O O . GLU A 1 127 ? -11.385 -3.262 3.219 1.00 95.62 127 GLU A O 1
ATOM 1001 N N . ALA A 1 128 ? -12.169 -4.585 1.590 1.00 96.75 128 ALA A N 1
ATOM 1002 C CA . ALA A 1 128 ? -13.234 -5.174 2.394 1.00 96.75 128 ALA A CA 1
ATOM 1003 C C . ALA A 1 128 ? -12.686 -5.966 3.592 1.00 96.75 128 ALA A C 1
ATOM 1005 O O . ALA A 1 128 ? -13.278 -5.936 4.666 1.00 96.75 128 ALA A O 1
ATOM 1006 N N . ALA A 1 129 ? -11.536 -6.632 3.444 1.00 96.31 129 ALA A N 1
ATOM 1007 C CA . ALA A 1 129 ? -10.918 -7.409 4.517 1.00 96.31 129 ALA A CA 1
ATOM 1008 C C . ALA A 1 129 ? -10.411 -6.551 5.691 1.00 96.31 129 ALA A C 1
ATOM 1010 O O . ALA A 1 129 ? -10.204 -7.085 6.786 1.00 96.31 129 ALA A O 1
ATOM 1011 N N . VAL A 1 130 ? -10.196 -5.248 5.483 1.00 95.50 130 VAL A N 1
ATOM 1012 C CA . VAL A 1 130 ? -9.694 -4.326 6.518 1.00 95.50 130 VAL A CA 1
ATOM 1013 C C . VAL A 1 130 ? -10.761 -3.377 7.053 1.00 95.50 130 VAL A C 1
ATOM 1015 O O . VAL A 1 130 ? -10.592 -2.830 8.144 1.00 95.50 130 VAL A O 1
ATOM 1018 N N . ARG A 1 131 ? -11.861 -3.196 6.319 1.00 94.19 131 ARG A N 1
ATOM 1019 C CA . ARG A 1 131 ? -13.011 -2.393 6.745 1.00 94.19 131 ARG A CA 1
ATOM 1020 C C . ARG A 1 131 ? -13.836 -3.104 7.827 1.00 94.19 131 ARG A C 1
ATOM 1022 O O . ARG A 1 131 ? -13.785 -4.326 7.963 1.00 94.19 131 ARG A O 1
ATOM 1029 N N . ARG A 1 132 ? -14.557 -2.304 8.614 1.00 87.25 132 ARG A N 1
ATOM 1030 C CA . ARG A 1 132 ? -15.542 -2.741 9.612 1.00 87.25 132 ARG A CA 1
ATOM 1031 C C . ARG A 1 132 ? -16.942 -2.861 9.017 1.00 87.25 132 ARG A C 1
ATOM 1033 O O . ARG A 1 132 ? -17.297 -1.996 8.186 1.00 87.25 132 ARG A O 1
#

pLDDT: mean 81.02, std 16.29, range [37.19, 97.56]

Foldseek 3Di:
DADPPDVVVLVVLLVCCLPPNLLVVLVCVLVVVDPVPPPCHLLCPVVLVVCCVVPVVSVVVVVVSVVSNLVSRLVNLVVCVVVQFWDDPDPSVVLSVLSVVVSVVSSNCVSVVHDCVCVVVVSVVNSVVGTD

Sequence (132 aa):
LFLAVTEDDAEHMVRVIAAGGLVQVMRDLLSGNEETEKAGWLGTQLEVARRVRTDREFAERWAKRSQAISEATTERLARMQEAGIVRTDLPLEVVQRFIELAHDGLVLHLAMGRPTTDLEPVLDLIEAAVRR

Secondary structure (DSSP, 8-state):
------HHHHHHHHHHHHHH-HHHHHHHHHTT--GGGGSSSGGGHHHHHHHHHH-HHHHHHHHHHHHHHHHHHHHHHHHHHHTT-B--SS-HHHHHHHHHHHHHHHHHHHHTT---TTHHHHHHHHHHHHB-

Radius of gyration: 15.19 Å; chains: 1; bounding box: 40×24×34 Å